Protein AF-A0A376L4U8-F1 (afdb_monomer_lite)

InterPro domains:
  IPR025110 AMP-binding enzyme, C-terminal domain [PF13193] (2-27)
  IPR045851 AMP-binding enzyme domain superfamily [G3DSA:3.30.300.30] (1-59)

Secondary structure (DSSP, 8-state):
-TTTT-GGG--S-----S---BBTTS-B-HHHHHHHHTT--S-----TTB----------

Structure (mmCIF, N/CA/C/O backbone):
data_AF-A0A376L4U8-F1
#
_entry.id   AF-A0A376L4U8-F1
#
loop_
_atom_site.group_PDB
_atom_site.id
_atom_site.type_symbol
_atom_site.l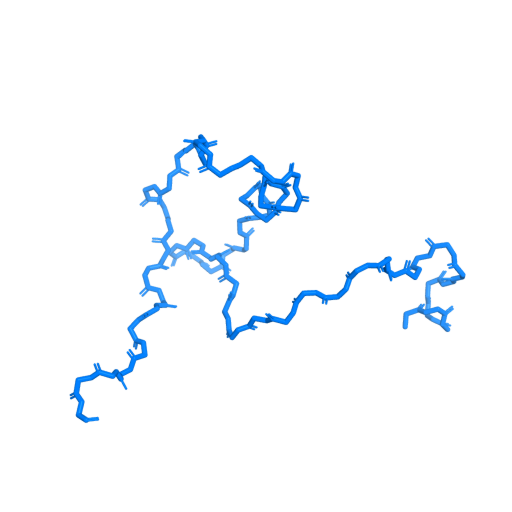abel_atom_id
_atom_site.label_alt_id
_atom_site.label_comp_id
_atom_site.label_asym_id
_atom_site.label_entity_id
_atom_site.label_seq_id
_atom_site.pdbx_PDB_ins_code
_atom_site.Cartn_x
_atom_site.Cartn_y
_atom_site.Cartn_z
_atom_site.occupancy
_atom_site.B_iso_or_equiv
_atom_site.auth_seq_id
_atom_site.auth_comp_id
_atom_site.auth_asym_id
_atom_site.auth_atom_id
_atom_site.pdbx_PDB_model_num
ATOM 1 N N . MET A 1 1 ? -5.356 0.930 14.594 1.00 69.81 1 MET A N 1
ATOM 2 C CA . MET A 1 1 ? -5.191 2.130 13.738 1.00 69.81 1 MET A CA 1
ATOM 3 C C . MET A 1 1 ? -6.280 3.181 13.949 1.00 69.81 1 MET A C 1
ATOM 5 O O . MET A 1 1 ? -5.942 4.242 14.445 1.00 69.81 1 MET A O 1
ATOM 9 N N . ARG A 1 2 ? -7.574 2.908 13.703 1.00 83.00 2 ARG A N 1
ATOM 10 C CA . ARG A 1 2 ? -8.653 3.882 14.001 1.00 83.00 2 ARG A CA 1
ATOM 11 C C . ARG A 1 2 ? -8.700 4.321 15.471 1.00 83.00 2 ARG A C 1
ATOM 13 O O . ARG A 1 2 ? -8.939 5.486 15.746 1.00 83.00 2 ARG A O 1
ATOM 20 N N . LYS A 1 3 ? -8.430 3.393 16.396 1.00 87.50 3 LYS A N 1
ATOM 21 C CA . LYS A 1 3 ? -8.303 3.679 17.835 1.00 87.50 3 LYS A CA 1
ATOM 22 C C . LYS A 1 3 ? -7.012 4.429 18.200 1.00 87.50 3 LYS A C 1
ATOM 24 O O . LYS A 1 3 ? -6.990 5.104 19.214 1.00 87.50 3 LYS A O 1
ATOM 29 N N . GLU A 1 4 ? -5.954 4.295 17.400 1.00 92.25 4 GLU A N 1
ATOM 30 C CA . GLU A 1 4 ? -4.622 4.815 17.757 1.00 92.25 4 GLU A CA 1
ATOM 31 C C . GLU A 1 4 ? -4.286 6.154 17.103 1.00 92.25 4 GLU A C 1
ATOM 33 O O . GLU A 1 4 ? -3.683 7.005 17.738 1.00 92.25 4 GLU A O 1
ATOM 38 N N . ILE A 1 5 ? -4.682 6.351 15.845 1.00 91.81 5 ILE A N 1
ATOM 39 C CA . ILE A 1 5 ? -4.422 7.579 15.081 1.00 91.81 5 ILE A CA 1
ATOM 40 C C . ILE A 1 5 ? -5.730 8.343 14.840 1.00 91.81 5 ILE A C 1
ATOM 42 O O . ILE A 1 5 ? -5.752 9.568 14.884 1.00 91.81 5 ILE A O 1
ATOM 46 N N . GLY A 1 6 ? -6.833 7.626 14.606 1.00 93.50 6 GLY A N 1
ATOM 47 C CA . GLY A 1 6 ? -8.160 8.210 14.412 1.00 93.50 6 GLY A CA 1
ATOM 48 C C . GLY A 1 6 ? -8.879 7.719 13.148 1.00 93.50 6 GLY A C 1
ATOM 49 O O . GLY A 1 6 ? -8.315 6.957 12.358 1.00 93.50 6 GLY A O 1
ATOM 50 N N . PRO A 1 7 ? -10.136 8.157 12.933 1.00 89.38 7 PRO A N 1
ATOM 51 C CA . PRO A 1 7 ? -10.978 7.759 11.799 1.00 89.38 7 PRO A CA 1
ATOM 52 C C . PRO A 1 7 ? -10.353 7.982 10.420 1.00 89.38 7 PRO A C 1
ATOM 54 O O . PRO A 1 7 ? -10.465 7.105 9.566 1.00 89.38 7 PRO A O 1
ATOM 57 N N . LEU A 1 8 ? -9.670 9.117 10.234 1.00 90.00 8 LEU A N 1
ATOM 58 C CA . LEU A 1 8 ? -9.058 9.546 8.967 1.00 90.00 8 LEU A CA 1
ATOM 59 C C . LEU A 1 8 ? -7.862 8.689 8.537 1.00 90.00 8 LEU A C 1
ATOM 61 O O . LEU A 1 8 ? -7.481 8.706 7.376 1.00 90.00 8 LEU A O 1
ATOM 65 N N . ALA A 1 9 ? -7.258 7.951 9.466 1.00 92.00 9 ALA A N 1
ATOM 66 C CA . ALA A 1 9 ? -6.088 7.122 9.202 1.00 92.00 9 ALA A CA 1
ATOM 67 C C . ALA A 1 9 ? -6.457 5.658 8.921 1.00 92.00 9 ALA A C 1
ATOM 69 O O . ALA A 1 9 ? -5.599 4.782 8.989 1.00 92.00 9 ALA A O 1
ATOM 70 N N . THR A 1 10 ? -7.735 5.365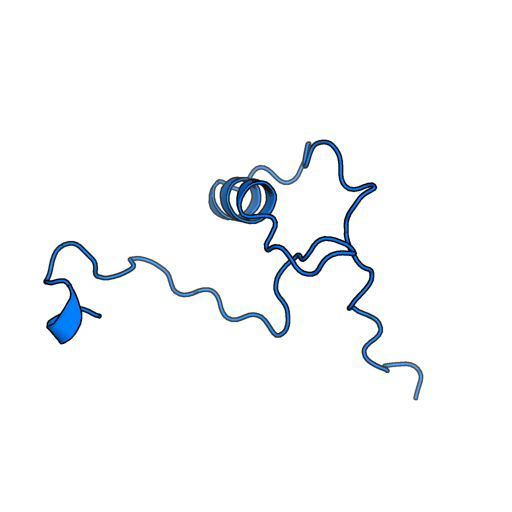 8.679 1.00 91.31 10 THR A N 1
ATOM 71 C CA . THR A 1 10 ? -8.159 4.009 8.323 1.00 91.31 10 THR A CA 1
ATOM 72 C C . THR A 1 10 ? -7.707 3.732 6.884 1.00 91.31 10 THR A C 1
ATOM 74 O O . THR A 1 10 ? -8.065 4.511 6.009 1.00 91.31 10 THR A O 1
ATOM 77 N N . PRO A 1 11 ? -6.908 2.683 6.620 1.00 90.44 11 PRO A N 1
ATOM 78 C CA . PRO A 1 11 ? -6.474 2.369 5.266 1.00 90.44 11 PRO A CA 1
ATOM 79 C C . PRO A 1 11 ? -7.664 1.887 4.435 1.00 90.44 11 PRO A C 1
ATOM 81 O O . PRO A 1 11 ? -8.417 1.027 4.889 1.00 90.44 11 PRO A O 1
ATOM 84 N N . ASP A 1 12 ? -7.797 2.405 3.215 1.00 91.19 12 ASP A N 1
ATOM 85 C CA . ASP A 1 12 ? -8.868 2.000 2.295 1.00 91.19 12 ASP A CA 1
ATOM 86 C C . ASP A 1 12 ? -8.658 0.576 1.768 1.00 91.19 12 ASP A C 1
ATOM 88 O O . ASP A 1 12 ? -9.608 -0.175 1.557 1.00 91.19 12 ASP A O 1
ATOM 92 N N . VAL A 1 13 ? -7.392 0.192 1.568 1.00 91.31 13 VAL A N 1
ATOM 93 C CA . VAL A 1 13 ? -6.998 -1.102 1.007 1.00 91.31 13 VAL A CA 1
ATOM 94 C C . VAL A 1 13 ? -5.892 -1.721 1.849 1.00 91.31 13 VAL A C 1
ATOM 96 O O . VAL A 1 13 ? -4.900 -1.070 2.184 1.00 91.31 13 VAL A O 1
ATOM 99 N N . LEU A 1 14 ? -6.042 -3.014 2.140 1.00 91.44 14 LEU A N 1
ATOM 100 C CA . LEU A 1 14 ? -5.019 -3.831 2.780 1.00 91.44 14 LEU A CA 1
ATOM 101 C C . LEU A 1 14 ? -4.501 -4.874 1.786 1.00 91.44 14 LEU A C 1
ATOM 103 O O . LEU A 1 14 ? -5.233 -5.774 1.382 1.00 91.44 14 LEU A O 1
ATOM 107 N N . HIS A 1 15 ? -3.235 -4.744 1.395 1.00 90.31 15 HIS A N 1
ATOM 108 C CA . HIS A 1 15 ? -2.573 -5.682 0.493 1.00 90.31 15 HIS A CA 1
ATOM 109 C C . HIS A 1 15 ? -1.626 -6.587 1.283 1.00 90.31 15 HIS A C 1
ATOM 111 O O . HIS A 1 15 ? -0.597 -6.133 1.790 1.00 90.31 15 HIS A O 1
ATOM 117 N N . TRP A 1 16 ? -1.993 -7.860 1.402 1.00 91.19 16 TRP A N 1
ATOM 118 C CA . TRP A 1 16 ? -1.190 -8.870 2.083 1.00 91.19 16 TRP A CA 1
ATOM 119 C C . TRP A 1 16 ? -0.038 -9.332 1.192 1.00 91.19 16 TRP A C 1
ATOM 121 O O . TRP A 1 16 ? -0.219 -9.571 0.002 1.00 91.19 16 TRP A O 1
ATOM 131 N N . THR A 1 17 ? 1.155 -9.450 1.767 1.00 88.06 17 THR A N 1
ATOM 132 C CA . THR A 1 17 ? 2.344 -9.935 1.063 1.00 88.06 17 THR A CA 1
ATOM 133 C C . THR A 1 17 ? 3.324 -10.553 2.051 1.00 88.06 17 THR A C 1
ATOM 135 O O . THR A 1 17 ? 3.468 -10.060 3.172 1.00 88.06 17 THR A O 1
ATOM 138 N N . ASP A 1 18 ? 4.030 -11.597 1.624 1.00 87.19 18 ASP A N 1
ATOM 139 C CA . ASP A 1 18 ? 5.019 -12.294 2.454 1.00 87.19 18 ASP A CA 1
ATOM 140 C C . ASP A 1 18 ? 6.296 -11.474 2.658 1.00 87.19 18 ASP A C 1
ATOM 142 O O . ASP A 1 18 ? 7.059 -11.690 3.602 1.00 87.19 18 ASP A O 1
ATOM 146 N N . SER A 1 19 ? 6.568 -10.516 1.766 1.00 85.69 19 SER A N 1
ATOM 147 C CA . SER A 1 19 ? 7.800 -9.740 1.828 1.00 85.69 19 SER A CA 1
ATOM 148 C C . SER A 1 19 ? 7.638 -8.332 1.280 1.00 85.69 19 SER A C 1
ATOM 150 O O . SER A 1 19 ? 7.026 -8.115 0.236 1.00 85.69 19 SER A O 1
ATOM 152 N N . LEU A 1 20 ? 8.310 -7.383 1.925 1.00 88.81 20 LEU A N 1
ATOM 153 C CA . LEU A 1 20 ? 8.418 -6.019 1.428 1.00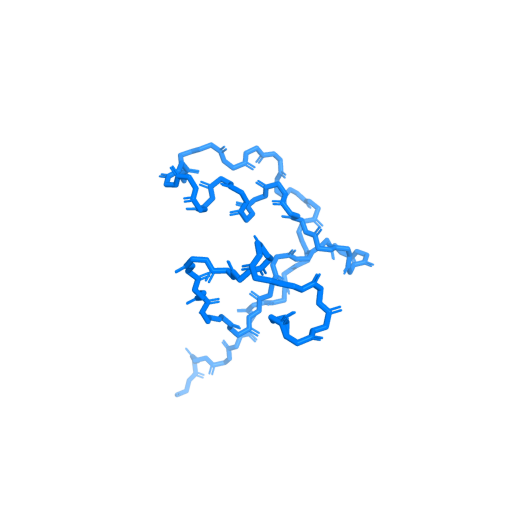 88.81 20 LEU A CA 1
ATOM 154 C C . LEU A 1 20 ? 9.711 -5.818 0.628 1.00 88.81 20 LEU A C 1
ATOM 156 O O . LEU A 1 20 ? 10.763 -6.335 1.028 1.00 88.81 20 LEU A O 1
ATOM 160 N N . PRO A 1 21 ? 9.673 -5.004 -0.443 1.00 89.50 21 PRO A N 1
ATOM 161 C CA . PRO A 1 21 ? 10.859 -4.637 -1.198 1.00 89.50 21 PRO A CA 1
ATOM 162 C C . PRO A 1 21 ? 11.804 -3.835 -0.299 1.00 89.50 21 PRO A C 1
ATOM 164 O O . PRO A 1 21 ? 11.503 -2.711 0.120 1.00 89.50 21 PRO A O 1
ATOM 167 N N . LYS A 1 22 ? 12.955 -4.430 0.012 1.00 90.56 22 LYS A N 1
ATOM 168 C CA . LYS A 1 22 ? 13.982 -3.859 0.887 1.00 90.56 22 LYS A CA 1
ATOM 169 C C . LYS A 1 22 ? 15.294 -3.704 0.127 1.00 90.56 22 LYS A C 1
ATOM 171 O O . LYS A 1 22 ? 15.626 -4.531 -0.719 1.00 90.56 22 LYS A O 1
ATOM 176 N N . THR A 1 23 ? 16.055 -2.657 0.432 1.00 89.69 23 THR A N 1
ATOM 177 C CA . THR A 1 23 ? 17.427 -2.493 -0.068 1.00 89.69 23 THR A CA 1
ATOM 178 C C . THR A 1 23 ? 18.353 -3.555 0.530 1.00 89.69 23 THR A C 1
ATOM 180 O O . THR A 1 23 ? 18.021 -4.185 1.535 1.00 89.69 23 THR A O 1
ATOM 183 N N . ARG A 1 24 ? 19.566 -3.705 -0.018 1.00 86.19 24 ARG A N 1
ATOM 184 C CA . ARG A 1 24 ? 20.636 -4.526 0.592 1.00 86.19 24 ARG A CA 1
ATOM 185 C C . ARG A 1 24 ? 20.962 -4.136 2.043 1.00 86.19 24 ARG A C 1
ATOM 187 O O . ARG A 1 24 ? 21.415 -4.973 2.806 1.00 86.19 24 ARG A O 1
ATOM 194 N N . SER A 1 25 ? 20.692 -2.889 2.429 1.00 87.19 25 SER A N 1
ATOM 195 C CA . SER A 1 25 ? 20.823 -2.382 3.803 1.00 87.19 25 SER A CA 1
ATOM 196 C C . SER A 1 25 ? 19.560 -2.537 4.664 1.00 87.19 25 SER A C 1
ATOM 198 O O . SER A 1 25 ? 19.537 -2.076 5.799 1.00 87.19 25 SER A O 1
ATOM 200 N N . GLY A 1 26 ? 18.489 -3.139 4.136 1.00 86.75 26 GLY A N 1
ATOM 201 C CA . GLY A 1 26 ? 17.252 -3.422 4.869 1.00 86.75 26 GLY A CA 1
ATOM 202 C C . GLY A 1 26 ? 16.207 -2.301 4.873 1.00 86.75 26 GLY A C 1
ATOM 203 O O . GLY A 1 26 ? 15.121 -2.490 5.420 1.00 86.75 26 GLY A O 1
ATOM 204 N N . LYS A 1 27 ? 16.469 -1.150 4.238 1.00 90.38 27 LYS A N 1
ATOM 205 C CA . LYS A 1 27 ? 15.495 -0.047 4.158 1.00 90.38 27 LYS A CA 1
ATOM 206 C C . LYS A 1 27 ? 14.364 -0.401 3.188 1.00 90.38 27 LYS A C 1
ATOM 208 O O . LYS A 1 27 ? 14.623 -0.845 2.073 1.00 90.38 27 LYS A O 1
ATOM 213 N N . ILE A 1 28 ? 13.111 -0.159 3.577 1.00 91.12 28 ILE A N 1
ATOM 214 C CA . ILE A 1 28 ? 11.940 -0.406 2.718 1.00 91.12 28 ILE A CA 1
ATOM 215 C C . ILE A 1 28 ? 11.892 0.620 1.579 1.00 91.12 28 ILE A C 1
ATOM 217 O O . ILE A 1 28 ? 11.870 1.833 1.812 1.00 91.12 28 ILE A O 1
ATOM 221 N N . MET A 1 29 ? 11.797 0.145 0.338 1.00 92.31 29 MET A N 1
ATOM 222 C CA . MET A 1 29 ? 11.706 0.990 -0.854 1.00 92.31 29 MET A CA 1
ATOM 223 C C . MET A 1 29 ? 10.261 1.421 -1.129 1.00 92.31 29 MET A C 1
ATOM 225 O O . MET A 1 29 ? 9.616 0.970 -2.075 1.00 92.31 29 MET A O 1
ATOM 229 N N . ARG A 1 30 ? 9.755 2.364 -0.324 1.00 92.56 30 ARG A N 1
ATOM 230 C CA . ARG A 1 30 ? 8.370 2.878 -0.424 1.00 92.56 30 ARG A CA 1
ATOM 231 C C . ARG A 1 30 ? 7.998 3.424 -1.810 1.00 92.56 30 ARG A C 1
ATOM 233 O O . ARG A 1 30 ? 6.834 3.391 -2.186 1.00 92.56 30 ARG A O 1
ATOM 240 N N . ARG A 1 31 ? 8.976 3.907 -2.586 1.00 90.81 31 ARG A N 1
ATOM 241 C CA . ARG A 1 31 ? 8.772 4.399 -3.961 1.00 90.81 31 ARG A CA 1
ATOM 242 C C . ARG A 1 31 ? 8.163 3.333 -4.879 1.00 90.81 31 ARG A C 1
ATOM 244 O O . ARG A 1 31 ? 7.270 3.661 -5.649 1.00 90.81 31 ARG A O 1
ATOM 251 N N . ILE A 1 32 ? 8.631 2.089 -4.778 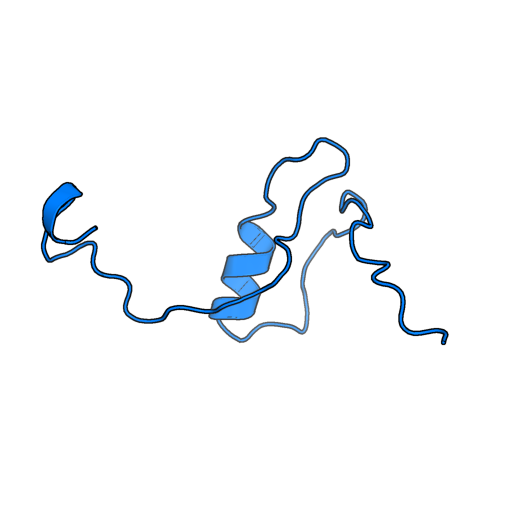1.00 89.00 32 ILE A N 1
ATOM 252 C CA . ILE A 1 32 ? 8.139 0.966 -5.589 1.00 89.00 32 ILE A CA 1
ATOM 253 C C . ILE A 1 32 ? 6.713 0.609 -5.164 1.00 89.00 32 ILE A C 1
ATOM 255 O O . ILE A 1 32 ? 5.838 0.490 -6.013 1.00 89.00 32 ILE A O 1
ATOM 259 N N . LEU A 1 33 ? 6.453 0.550 -3.853 1.00 90.12 33 LEU A N 1
ATOM 260 C CA . LEU A 1 33 ? 5.112 0.291 -3.316 1.00 90.12 33 LEU A CA 1
ATOM 261 C C . LEU A 1 33 ? 4.083 1.324 -3.796 1.00 90.12 33 LEU A C 1
ATOM 263 O O . LEU A 1 33 ? 2.980 0.948 -4.170 1.00 90.12 33 LEU A O 1
ATOM 267 N N . ARG A 1 34 ? 4.449 2.614 -3.856 1.00 91.44 34 ARG A N 1
ATOM 268 C CA . ARG A 1 34 ? 3.564 3.662 -4.397 1.00 91.44 34 ARG A CA 1
ATOM 269 C C . ARG A 1 34 ? 3.222 3.450 -5.870 1.00 91.44 34 ARG A C 1
ATOM 271 O O . ARG A 1 34 ? 2.082 3.663 -6.252 1.00 91.44 34 ARG A O 1
ATOM 278 N N . LYS A 1 35 ? 4.197 3.042 -6.685 1.00 89.75 35 LYS A N 1
ATOM 279 C CA . LYS A 1 35 ? 3.985 2.768 -8.114 1.00 89.75 35 LYS A CA 1
ATOM 280 C C . LYS A 1 35 ? 3.068 1.567 -8.332 1.00 89.75 35 LYS A C 1
ATOM 282 O O . LYS A 1 35 ? 2.127 1.666 -9.106 1.00 89.75 35 LYS A O 1
ATOM 287 N N . ILE A 1 36 ? 3.282 0.492 -7.571 1.00 88.38 36 ILE A N 1
ATOM 288 C CA . ILE A 1 36 ? 2.415 -0.694 -7.590 1.00 88.38 36 ILE A CA 1
ATOM 289 C C . ILE A 1 36 ? 0.988 -0.327 -7.164 1.00 88.38 36 ILE A C 1
ATOM 291 O O . ILE A 1 36 ? 0.040 -0.696 -7.847 1.00 88.38 36 ILE A O 1
ATOM 295 N N . ALA A 1 37 ? 0.827 0.454 -6.091 1.00 89.81 37 ALA A N 1
ATOM 296 C CA . ALA A 1 37 ? -0.487 0.917 -5.643 1.00 89.81 37 ALA A CA 1
ATOM 297 C C . ALA A 1 37 ? -1.189 1.826 -6.671 1.00 89.81 37 ALA A C 1
ATOM 299 O O . ALA A 1 37 ? -2.412 1.824 -6.749 1.00 89.81 37 ALA A O 1
ATOM 300 N N . ALA A 1 38 ? -0.424 2.572 -7.475 1.00 89.62 38 ALA A N 1
ATOM 301 C CA . ALA A 1 38 ? -0.936 3.391 -8.574 1.00 89.62 38 ALA A CA 1
ATOM 302 C C . ALA A 1 38 ? -1.181 2.601 -9.878 1.00 89.62 38 ALA A C 1
ATOM 304 O O . ALA A 1 38 ? -1.613 3.191 -10.865 1.00 89.62 38 ALA A O 1
ATOM 305 N N . GLY A 1 39 ? -0.878 1.298 -9.914 1.00 86.38 39 GLY A N 1
ATOM 306 C CA . GLY A 1 39 ? -1.001 0.459 -11.112 1.00 86.38 39 GLY A CA 1
ATOM 307 C C . GLY A 1 39 ? 0.091 0.669 -12.172 1.00 86.38 39 GLY A C 1
ATOM 308 O O . GLY A 1 39 ? 0.043 0.039 -13.224 1.00 86.38 39 GLY A O 1
ATOM 309 N N . ASP A 1 40 ? 1.099 1.507 -11.912 1.00 84.75 40 ASP A N 1
ATOM 310 C CA . ASP A 1 40 ? 2.215 1.755 -12.833 1.00 84.75 40 ASP A CA 1
ATOM 311 C C . ASP A 1 40 ? 3.364 0.769 -12.574 1.00 84.75 40 ASP A C 1
ATOM 313 O O . ASP A 1 40 ? 4.262 1.005 -11.759 1.00 84.75 40 ASP A O 1
ATOM 317 N N . THR A 1 41 ? 3.335 -0.358 -13.281 1.00 78.44 41 THR A N 1
ATOM 318 C CA . THR A 1 41 ? 4.362 -1.413 -13.210 1.00 78.44 41 THR A CA 1
ATOM 319 C C . THR A 1 41 ? 5.406 -1.321 -14.322 1.00 78.44 41 THR A C 1
ATOM 321 O O . THR A 1 41 ? 6.418 -2.018 -14.274 1.00 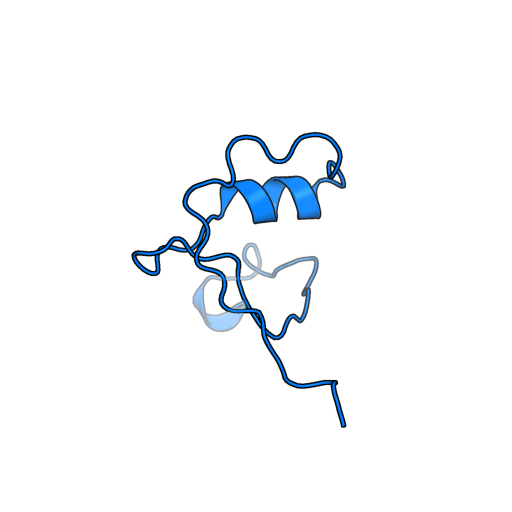78.44 41 THR A O 1
ATOM 324 N N . SER A 1 42 ? 5.194 -0.439 -15.300 1.00 78.38 42 SER A N 1
ATOM 325 C CA . SER A 1 42 ? 6.015 -0.344 -16.511 1.00 78.38 42 SER A CA 1
ATOM 326 C C . SER A 1 42 ? 7.409 0.232 -16.248 1.00 78.38 42 SER A C 1
ATOM 328 O O . SER A 1 42 ? 8.396 -0.221 -16.824 1.00 78.38 42 SER A O 1
ATOM 330 N N . ASN A 1 43 ? 7.514 1.208 -15.341 1.00 80.88 43 ASN A N 1
ATOM 331 C CA . ASN A 1 43 ? 8.769 1.884 -15.036 1.00 80.88 43 ASN A CA 1
ATOM 332 C C . ASN A 1 43 ? 8.987 1.991 -13.526 1.00 80.88 43 ASN A C 1
ATOM 334 O O . ASN A 1 43 ? 8.688 3.004 -12.894 1.00 80.88 43 ASN A O 1
ATOM 338 N N . LEU A 1 44 ? 9.563 0.953 -12.927 1.00 77.69 44 LEU A N 1
ATOM 339 C CA . LEU A 1 44 ? 9.876 0.926 -11.496 1.00 77.69 44 LEU A CA 1
ATOM 340 C C . LEU A 1 44 ? 11.131 1.740 -11.125 1.00 77.69 44 LEU A C 1
ATOM 342 O O . LEU A 1 44 ? 11.477 1.809 -9.943 1.00 77.69 44 LEU A O 1
ATOM 346 N N . GLY A 1 45 ? 11.781 2.420 -12.078 1.00 82.12 45 GLY A N 1
ATOM 347 C CA . GLY A 1 45 ? 13.043 3.142 -11.883 1.00 82.12 45 GLY A CA 1
ATOM 348 C C . GLY A 1 45 ? 14.195 2.225 -11.455 1.00 82.12 45 GLY A C 1
ATOM 349 O O . GLY A 1 45 ? 14.155 1.021 -11.682 1.00 82.12 45 GLY A O 1
ATOM 350 N N . ASP A 1 46 ? 15.215 2.785 -10.797 1.00 81.00 46 ASP A N 1
ATOM 351 C CA . ASP A 1 46 ? 16.387 2.010 -10.370 1.00 81.00 46 ASP A CA 1
ATOM 352 C C . ASP A 1 46 ? 16.048 0.987 -9.266 1.00 81.00 46 ASP A C 1
ATOM 354 O O . ASP A 1 46 ? 15.557 1.338 -8.184 1.00 81.00 46 ASP A O 1
ATOM 358 N N . THR A 1 47 ? 16.322 -0.282 -9.562 1.00 82.44 47 THR A N 1
ATOM 359 C CA . THR A 1 47 ? 16.123 -1.464 -8.710 1.00 82.44 47 THR A CA 1
ATOM 360 C C . THR A 1 47 ? 17.441 -2.132 -8.309 1.00 82.44 47 THR A C 1
ATOM 362 O O . THR A 1 47 ? 17.422 -3.109 -7.561 1.00 82.44 47 THR A O 1
ATOM 365 N N . SER A 1 48 ? 18.594 -1.597 -8.728 1.00 81.50 48 SER A N 1
ATOM 366 C CA . SER A 1 48 ? 19.928 -2.191 -8.518 1.00 81.50 48 SER A CA 1
ATOM 367 C C . SER A 1 48 ? 20.303 -2.392 -7.043 1.00 81.50 48 SER A C 1
ATOM 369 O O . SER A 1 48 ? 21.143 -3.225 -6.691 1.00 81.50 48 SER A O 1
ATOM 371 N N . THR A 1 49 ? 19.670 -1.633 -6.149 1.00 82.12 49 THR A N 1
ATOM 372 C CA . THR A 1 49 ? 19.920 -1.671 -4.705 1.00 82.12 49 THR A CA 1
ATOM 373 C C . THR A 1 49 ? 19.015 -2.637 -3.942 1.00 82.12 49 THR A C 1
ATOM 375 O O . THR A 1 49 ? 19.245 -2.833 -2.743 1.00 82.12 49 THR A O 1
ATOM 378 N N . LEU A 1 50 ? 18.024 -3.258 -4.598 1.00 82.44 50 LEU A N 1
ATOM 379 C CA . LEU A 1 50 ? 17.131 -4.229 -3.966 1.00 82.44 50 LEU A CA 1
ATOM 380 C C . LEU A 1 50 ? 17.916 -5.442 -3.457 1.00 82.44 50 LEU A C 1
ATOM 382 O O . LEU A 1 50 ? 18.703 -6.065 -4.171 1.00 82.44 50 LEU A O 1
ATOM 386 N N . GLY A 1 51 ? 17.681 -5.789 -2.195 1.00 76.31 51 GLY A N 1
ATOM 387 C CA . GLY A 1 51 ? 18.132 -7.050 -1.636 1.00 76.31 51 GLY A CA 1
ATOM 388 C C . GLY A 1 51 ? 17.263 -8.168 -2.198 1.00 76.31 51 GLY A C 1
ATOM 389 O O . GLY A 1 51 ? 16.045 -8.148 -2.032 1.00 76.31 51 GLY A O 1
ATOM 390 N N . ARG A 1 52 ? 17.875 -9.159 -2.856 1.00 62.78 52 ARG A N 1
ATOM 391 C CA . ARG A 1 52 ? 17.191 -10.397 -3.254 1.00 62.78 52 ARG A CA 1
ATOM 392 C C . ARG A 1 52 ? 16.869 -11.218 -2.006 1.00 62.78 52 ARG A C 1
ATOM 394 O O . ARG A 1 52 ? 17.585 -12.142 -1.650 1.00 62.78 52 ARG A O 1
ATOM 401 N N . SER A 1 53 ? 15.779 -10.862 -1.344 1.00 60.22 53 SER A N 1
ATOM 402 C CA . SER A 1 53 ? 15.153 -11.644 -0.282 1.00 60.22 53 SER A CA 1
ATOM 403 C C . SER A 1 53 ? 13.859 -12.243 -0.834 1.00 60.22 53 SER A C 1
ATOM 405 O O . SER A 1 53 ? 12.779 -11.874 -0.391 1.00 60.22 53 SER A O 1
ATOM 407 N N . TRP A 1 54 ? 13.964 -13.085 -1.869 1.00 49.00 54 TRP A N 1
ATOM 408 C CA . TRP A 1 54 ? 12.797 -13.748 -2.476 1.00 49.00 54 TRP A CA 1
ATOM 409 C C . TRP A 1 54 ? 13.066 -15.150 -3.033 1.00 49.00 54 TRP A C 1
ATOM 411 O O . TRP A 1 54 ? 12.284 -15.664 -3.821 1.00 49.00 54 TRP A O 1
ATOM 421 N N . ARG A 1 55 ? 14.153 -15.822 -2.630 1.00 43.56 55 ARG A N 1
ATOM 422 C CA . ARG A 1 55 ? 14.212 -17.278 -2.825 1.00 43.56 55 ARG A CA 1
ATOM 423 C C . ARG A 1 55 ? 13.461 -17.948 -1.682 1.00 43.56 55 ARG A C 1
ATOM 425 O O . ARG A 1 55 ? 14.089 -18.404 -0.731 1.00 43.56 55 ARG A O 1
ATOM 432 N N . SER A 1 56 ? 12.136 -17.986 -1.782 1.00 46.50 56 SER A N 1
ATOM 433 C CA . SER A 1 56 ? 11.406 -19.096 -1.178 1.00 46.50 56 SER A CA 1
ATOM 434 C C . SER A 1 56 ? 11.486 -20.291 -2.114 1.00 46.50 56 SER A C 1
ATOM 436 O O . SER A 1 56 ? 11.525 -20.176 -3.337 1.00 46.50 56 SER A O 1
ATOM 438 N N . ARG A 1 57 ? 11.661 -21.432 -1.476 1.00 47.81 57 ARG A N 1
ATOM 439 C CA . ARG A 1 57 ? 11.980 -22.726 -2.044 1.00 47.81 57 ARG A CA 1
ATOM 440 C C . ARG A 1 57 ? 10.702 -23.327 -2.628 1.00 47.81 57 ARG A C 1
ATOM 442 O O . ARG A 1 57 ? 9.937 -23.905 -1.879 1.00 47.81 57 ARG A O 1
ATOM 449 N N . GLU A 1 58 ? 10.518 -23.224 -3.937 1.00 43.69 58 GLU A N 1
ATOM 450 C CA . GLU A 1 58 ? 9.666 -24.139 -4.715 1.00 43.69 58 GLU A CA 1
ATOM 451 C C . GLU A 1 58 ? 10.480 -24.667 -5.900 1.00 43.69 58 GLU A C 1
ATOM 453 O O . GLU A 1 58 ? 10.269 -24.364 -7.070 1.00 43.69 58 GLU A O 1
ATOM 458 N N . ALA A 1 59 ? 11.505 -25.427 -5.530 1.00 40.06 59 ALA A N 1
ATOM 459 C CA . ALA A 1 59 ? 12.072 -26.493 -6.337 1.00 40.06 59 ALA A CA 1
ATOM 460 C C . ALA A 1 59 ? 12.128 -27.726 -5.421 1.00 40.06 59 ALA A C 1
ATOM 462 O O . ALA A 1 59 ? 13.195 -28.072 -4.913 1.00 40.06 59 ALA A O 1
ATOM 463 N N . ALA A 1 60 ? 10.948 -28.263 -5.101 1.00 34.28 60 ALA A N 1
ATOM 464 C CA . ALA A 1 60 ? 10.681 -29.614 -4.602 1.00 34.28 60 ALA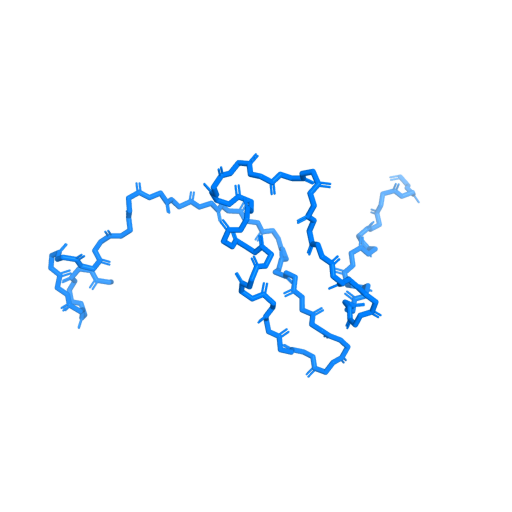 A CA 1
ATOM 465 C C . ALA A 1 60 ? 9.164 -29.833 -4.615 1.00 34.28 60 ALA A C 1
ATOM 467 O O . ALA A 1 60 ? 8.475 -29.021 -3.960 1.00 34.28 60 ALA A O 1
#

Foldseek 3Di:
DCVPPRDVPDDPDDDDDPDAFAFPVGHGPVQQVVCVVVVNPPDSDDPVRTDPPPPDDDPD

Sequence (60 aa):
MRKEIGPLATPDVLHWTDSLPKTRSGKIMRRILRKIAAGDTSNLGDTSTLGRSWRSREAA

Organism: Escherichia coli (NCBI:txid562)

pLDDT: mean 81.23, std 15.26, range [34.28, 93.5]

Radius of gyration: 14.97 Å; chains: 1; bounding box: 32×39×34 Å